Protein AF-A0A924FZM9-F1 (afdb_monomer_lite)

Sequence (103 aa):
MGYAEFELNIPEVIREKLPDYFDGLSADPLLLENVVRIPLGVQGAYMLFYPNDLVCIGKTDAEAGFRSRLTRHFHSITALPNRVIMYRENRDYDQQLEVMRSK

Radius of gyration: 16.0 Å; chains: 1; bounding box: 28×30×45 Å

Secondary structure (DSSP, 8-state):
---------HHHHHHHHSHHHHTT---B---HHHHTTSPTT--EEEEEESSSSEEEEEE--TTTHHHHHHHHHHHH-SS--SEEEEEE----HHHHHHHHHT-

Structure (mmCIF, N/CA/C/O backbone):
data_AF-A0A924FZM9-F1
#
_entry.id   AF-A0A924FZM9-F1
#
loop_
_atom_site.group_PDB
_atom_site.id
_atom_site.type_symbol
_atom_site.label_atom_id
_atom_site.label_alt_id
_atom_site.label_comp_id
_atom_site.label_asym_id
_atom_site.label_entity_id
_atom_site.label_seq_id
_atom_site.pdbx_PDB_ins_code
_atom_site.Cartn_x
_atom_site.Cartn_y
_atom_site.Cartn_z
_atom_site.occupancy
_atom_site.B_iso_or_equiv
_atom_site.auth_seq_id
_atom_site.auth_comp_id
_atom_site.auth_asym_id
_atom_site.auth_atom_id
_atom_site.pdbx_PDB_model_num
ATOM 1 N N . MET A 1 1 ? 11.566 -6.979 34.395 1.00 42.94 1 MET A N 1
ATOM 2 C CA . MET A 1 1 ? 11.546 -6.560 32.978 1.00 42.94 1 MET A CA 1
ATOM 3 C C . MET A 1 1 ? 10.865 -7.661 32.192 1.00 42.94 1 MET A C 1
ATOM 5 O O . MET A 1 1 ? 11.347 -8.782 32.243 1.00 42.94 1 MET A O 1
ATOM 9 N N . GLY A 1 2 ? 9.717 -7.378 31.577 1.00 43.97 2 GLY A N 1
ATOM 10 C CA . GLY A 1 2 ? 8.982 -8.343 30.759 1.00 43.97 2 GLY A CA 1
ATOM 11 C C . GLY A 1 2 ? 9.088 -7.941 29.296 1.00 43.97 2 GLY A C 1
ATOM 12 O O . GLY A 1 2 ? 8.320 -7.104 28.841 1.00 43.97 2 GLY A O 1
ATOM 13 N N . TYR A 1 3 ? 10.071 -8.494 28.599 1.00 56.50 3 TYR A N 1
ATOM 14 C CA . TYR A 1 3 ? 10.150 -8.475 27.144 1.00 56.50 3 TYR A CA 1
ATOM 15 C C . TYR A 1 3 ? 10.110 -9.933 26.696 1.00 56.50 3 TYR A C 1
ATOM 17 O O . TYR A 1 3 ? 10.870 -10.749 27.219 1.00 56.50 3 TYR A O 1
ATOM 25 N N . ALA A 1 4 ? 9.187 -10.261 25.799 1.00 45.41 4 ALA A N 1
ATOM 26 C CA . ALA A 1 4 ? 9.068 -11.577 25.195 1.00 45.41 4 ALA A CA 1
ATOM 27 C C . ALA A 1 4 ? 8.851 -11.382 23.697 1.00 45.41 4 ALA A C 1
ATOM 29 O O . ALA A 1 4 ? 7.980 -10.612 23.291 1.00 45.41 4 ALA A O 1
ATOM 30 N N . GLU A 1 5 ? 9.657 -12.064 22.892 1.00 48.34 5 GLU A N 1
ATOM 31 C CA . GLU A 1 5 ? 9.491 -12.104 21.445 1.00 48.34 5 GLU A CA 1
ATOM 32 C C . GLU A 1 5 ? 8.571 -13.264 21.080 1.00 48.34 5 GLU A C 1
ATOM 34 O O . GLU A 1 5 ? 8.708 -14.377 21.589 1.00 48.34 5 GLU A O 1
ATOM 39 N N . PHE A 1 6 ? 7.611 -12.982 20.206 1.00 59.59 6 PHE A N 1
ATOM 40 C CA . PHE A 1 6 ? 6.739 -13.976 19.606 1.00 59.59 6 PHE A CA 1
ATOM 41 C C . PHE A 1 6 ? 6.802 -13.782 18.093 1.00 59.59 6 PHE A C 1
ATOM 43 O O . PHE A 1 6 ? 6.421 -12.725 17.585 1.00 59.59 6 PHE A O 1
ATOM 50 N N . GLU A 1 7 ? 7.281 -14.791 17.370 1.00 56.50 7 GLU A N 1
ATOM 51 C CA . GLU A 1 7 ? 7.239 -14.796 15.911 1.00 56.50 7 GLU A CA 1
ATOM 52 C C . GLU A 1 7 ? 5.846 -15.222 15.455 1.00 56.50 7 GLU A C 1
ATOM 54 O O . GLU A 1 7 ? 5.499 -16.401 15.415 1.00 56.50 7 GLU A O 1
ATOM 59 N N . LEU A 1 8 ? 5.014 -14.238 15.119 1.00 56.94 8 LEU A N 1
ATOM 60 C CA . LEU A 1 8 ? 3.766 -14.510 14.421 1.00 56.94 8 LEU A CA 1
ATOM 61 C C . LEU A 1 8 ? 4.100 -14.723 12.941 1.00 56.94 8 LEU A C 1
ATOM 63 O O . LEU A 1 8 ? 4.697 -13.847 12.312 1.00 56.94 8 LEU A O 1
ATOM 67 N N . ASN A 1 9 ? 3.701 -15.862 12.369 1.00 67.12 9 ASN A N 1
ATOM 68 C CA . ASN A 1 9 ? 3.804 -16.101 10.928 1.00 67.12 9 ASN A CA 1
ATOM 69 C C . ASN A 1 9 ? 2.748 -15.257 10.201 1.00 67.12 9 ASN A C 1
ATOM 71 O O . ASN A 1 9 ? 1.684 -15.734 9.808 1.00 67.12 9 ASN A O 1
ATOM 75 N N . ILE A 1 10 ? 3.026 -13.957 10.090 1.00 66.62 10 ILE A N 1
ATOM 76 C CA . ILE A 1 10 ? 2.125 -12.965 9.506 1.00 66.62 10 ILE A CA 1
ATOM 77 C C . ILE A 1 10 ? 1.650 -13.411 8.112 1.00 66.62 10 ILE A C 1
ATOM 79 O O . ILE A 1 10 ? 0.443 -13.371 7.897 1.00 66.62 10 ILE A O 1
ATOM 83 N N . PRO A 1 11 ? 2.510 -13.883 7.181 1.00 59.84 11 PRO A N 1
ATOM 84 C CA . PRO A 1 11 ? 2.057 -14.355 5.871 1.00 59.84 11 PRO A CA 1
ATOM 85 C C . PRO A 1 11 ? 1.007 -15.469 5.931 1.00 59.84 11 PRO A C 1
ATOM 87 O O . PRO A 1 11 ? 0.060 -15.442 5.151 1.00 59.84 11 PRO A O 1
ATOM 90 N N . GLU A 1 12 ? 1.163 -16.434 6.838 1.00 64.12 12 GLU A N 1
ATOM 91 C CA . GLU A 1 12 ? 0.230 -17.552 7.013 1.00 64.12 12 GLU A CA 1
ATOM 92 C C . GLU A 1 12 ? -1.101 -17.081 7.601 1.00 64.12 12 GLU A C 1
ATOM 94 O O . GLU A 1 12 ? -2.147 -17.317 7.006 1.00 64.12 12 GLU A O 1
ATOM 99 N N . VAL A 1 13 ? -1.061 -16.296 8.682 1.00 67.25 13 VAL A N 1
ATOM 100 C CA . VAL A 1 13 ? -2.265 -15.728 9.314 1.00 67.25 13 VAL A CA 1
ATOM 101 C C . VAL A 1 13 ? -3.041 -14.846 8.334 1.00 67.25 13 VAL A C 1
ATOM 103 O O . VAL A 1 13 ? -4.268 -14.893 8.280 1.00 67.25 13 VAL A O 1
ATOM 106 N N . ILE A 1 14 ? -2.329 -14.055 7.532 1.00 65.00 14 ILE A N 1
ATOM 107 C CA . ILE A 1 14 ? -2.902 -13.221 6.473 1.00 65.00 14 ILE A CA 1
ATOM 108 C C . ILE A 1 14 ? -3.514 -14.100 5.376 1.00 65.00 14 ILE A C 1
ATOM 110 O O . ILE A 1 14 ? -4.648 -13.857 4.971 1.00 65.00 14 ILE A O 1
ATOM 114 N N . ARG A 1 15 ? -2.817 -15.148 4.925 1.00 61.16 15 ARG A N 1
ATOM 115 C CA . ARG A 1 15 ? -3.309 -16.064 3.884 1.00 61.16 15 ARG A CA 1
ATOM 116 C C . ARG A 1 15 ? -4.515 -16.889 4.329 1.00 61.16 15 ARG A C 1
ATOM 118 O O . ARG A 1 15 ? -5.339 -17.204 3.488 1.00 61.16 15 ARG A O 1
ATOM 125 N N . GLU A 1 16 ? -4.636 -17.236 5.605 1.00 66.06 16 GLU A N 1
ATOM 126 C CA . GLU A 1 16 ? -5.787 -17.990 6.115 1.00 66.06 16 GLU A CA 1
ATOM 127 C C . GLU A 1 16 ? -7.000 -17.100 6.400 1.00 66.06 16 GLU A C 1
ATOM 129 O O . GLU A 1 16 ? -8.134 -17.500 6.158 1.00 66.06 16 GLU A O 1
ATOM 134 N N . LYS A 1 17 ? -6.781 -15.894 6.939 1.00 64.25 17 LYS A N 1
ATOM 135 C CA . LYS A 1 17 ? -7.868 -15.015 7.408 1.00 64.25 17 LYS A CA 1
ATOM 136 C C . LYS A 1 17 ? -8.416 -14.081 6.344 1.00 64.25 17 LYS A C 1
ATOM 138 O O . LYS A 1 17 ? -9.511 -13.555 6.519 1.00 64.25 17 LYS A O 1
ATOM 143 N N . LEU A 1 18 ? -7.631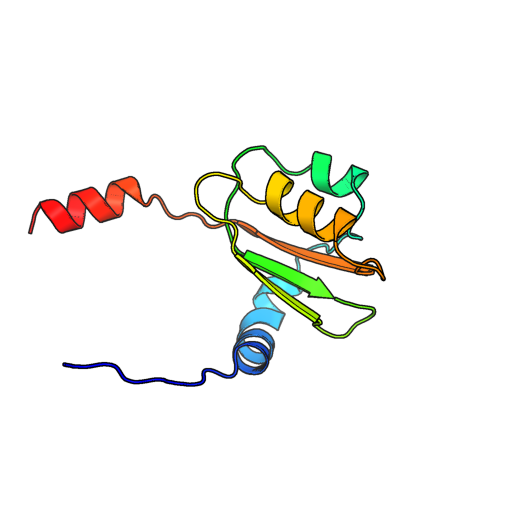 -13.791 5.315 1.00 61.78 18 LEU A N 1
ATOM 144 C CA . LEU A 1 18 ? -7.950 -12.731 4.376 1.00 61.78 18 LEU A CA 1
ATOM 145 C C . LEU A 1 18 ? -8.447 -13.128 2.975 1.00 61.78 18 LEU A C 1
ATOM 147 O O . LEU A 1 18 ? -8.889 -12.198 2.304 1.00 61.78 18 LEU A O 1
ATOM 151 N N . PRO A 1 19 ? -8.453 -14.395 2.504 1.00 59.22 19 PRO A N 1
ATOM 152 C CA . PRO A 1 19 ? -9.040 -14.739 1.205 1.00 59.22 19 PRO A CA 1
ATOM 153 C C . PRO A 1 19 ? -10.478 -14.229 1.087 1.00 59.22 19 PRO A C 1
ATOM 155 O O . PRO A 1 19 ? -10.764 -13.424 0.211 1.00 59.22 19 PRO A O 1
ATOM 158 N N . ASP A 1 20 ? -11.328 -14.519 2.074 1.00 59.72 20 ASP A N 1
ATOM 159 C CA . ASP A 1 20 ? -12.731 -14.085 2.062 1.00 59.72 20 ASP A CA 1
ATOM 160 C C . ASP A 1 20 ? -12.895 -12.553 2.105 1.00 59.72 20 ASP A C 1
ATOM 162 O O . ASP A 1 20 ? -13.870 -12.004 1.596 1.00 59.72 20 ASP A O 1
ATOM 166 N N . TYR A 1 21 ? -11.944 -11.841 2.720 1.00 60.53 21 TYR A N 1
ATOM 167 C CA . TYR A 1 21 ? -11.987 -10.382 2.849 1.00 60.53 21 TYR A CA 1
ATOM 168 C C . TYR A 1 21 ? -11.402 -9.659 1.624 1.00 60.53 21 TYR A C 1
ATOM 170 O O . TYR A 1 21 ? -11.825 -8.549 1.295 1.00 60.53 21 TYR A O 1
ATOM 178 N N . PHE A 1 22 ? -10.430 -10.271 0.942 1.00 61.91 22 PHE A N 1
ATOM 179 C CA . PHE A 1 22 ? -9.755 -9.702 -0.226 1.00 61.91 22 PHE A CA 1
ATOM 180 C C . PHE A 1 22 ? -10.284 -10.204 -1.565 1.00 61.91 22 PHE A C 1
ATOM 182 O O . PHE A 1 22 ? -10.011 -9.546 -2.565 1.00 61.91 22 PHE A O 1
ATOM 189 N N . ASP A 1 23 ? -11.066 -11.284 -1.607 1.00 60.00 23 ASP A N 1
ATOM 190 C CA . ASP A 1 23 ? -11.622 -11.845 -2.849 1.00 60.00 23 ASP A CA 1
ATOM 191 C C . ASP A 1 23 ? -12.514 -10.852 -3.622 1.00 60.00 23 ASP A C 1
ATOM 193 O O . ASP A 1 23 ? -12.741 -11.018 -4.819 1.00 60.00 23 ASP A O 1
ATOM 197 N N . GLY A 1 24 ? -12.971 -9.771 -2.977 1.00 59.72 24 GLY A N 1
ATOM 198 C CA . GLY A 1 24 ? -13.699 -8.669 -3.618 1.00 59.72 24 GLY A CA 1
ATOM 199 C C . GLY A 1 24 ? -12.891 -7.388 -3.858 1.00 59.72 24 GLY A C 1
ATOM 200 O O . GLY A 1 24 ? -13.429 -6.435 -4.426 1.00 59.72 24 GLY A O 1
ATOM 201 N N . LEU A 1 25 ? -11.633 -7.310 -3.411 1.00 66.62 25 LEU A N 1
ATOM 202 C CA . LEU A 1 25 ? -10.832 -6.093 -3.527 1.00 66.62 25 LEU A CA 1
ATOM 203 C C . LEU A 1 25 ? -10.060 -6.084 -4.848 1.00 66.62 25 LEU A C 1
ATOM 205 O O . LEU A 1 25 ? -9.138 -6.869 -5.063 1.00 66.62 25 LEU A O 1
ATOM 209 N N . SER A 1 26 ? -10.434 -5.148 -5.728 1.00 67.44 26 SER A N 1
ATOM 210 C CA . SER A 1 26 ? -9.664 -4.866 -6.939 1.00 67.44 26 SER A CA 1
ATOM 211 C C . SER A 1 26 ? -8.263 -4.432 -6.541 1.00 67.44 26 SER A C 1
ATOM 213 O O . SER A 1 26 ? -8.080 -3.557 -5.692 1.00 67.44 26 SER A O 1
ATOM 215 N N . ALA A 1 27 ? -7.280 -5.069 -7.152 1.00 76.94 27 ALA A N 1
ATOM 216 C CA . ALA A 1 27 ? -5.891 -4.865 -6.833 1.00 76.94 27 ALA A CA 1
ATOM 217 C C . ALA A 1 27 ? -5.195 -4.284 -8.060 1.00 76.94 27 ALA A C 1
ATOM 219 O O . ALA A 1 27 ? -5.232 -4.878 -9.136 1.00 76.94 27 ALA A O 1
ATOM 220 N N . ASP A 1 28 ? -4.570 -3.126 -7.883 1.00 85.19 28 ASP A N 1
ATOM 221 C CA . ASP A 1 28 ? -4.009 -2.351 -8.984 1.00 85.19 28 ASP A CA 1
ATOM 222 C C . ASP A 1 28 ? -2.478 -2.440 -9.001 1.00 85.19 28 ASP A C 1
ATOM 224 O O . ASP A 1 28 ? -1.853 -2.619 -7.948 1.00 85.19 28 ASP A O 1
ATOM 228 N N . PRO A 1 29 ? -1.837 -2.277 -10.169 1.00 88.00 29 PRO A N 1
ATOM 229 C CA . PRO A 1 29 ? -0.390 -2.130 -10.252 1.00 88.00 29 PRO A CA 1
ATOM 230 C C . PRO A 1 29 ? 0.123 -0.970 -9.394 1.00 88.00 29 PRO A C 1
ATOM 232 O O . PRO A 1 29 ? -0.524 0.083 -9.315 1.00 88.00 29 PRO A O 1
ATOM 235 N N . LEU A 1 30 ? 1.315 -1.127 -8.798 1.00 89.50 30 LEU A N 1
ATOM 236 C CA . LEU A 1 30 ? 1.981 -0.032 -8.087 1.00 89.50 30 LEU A CA 1
ATOM 237 C C . LEU A 1 30 ? 2.537 0.975 -9.103 1.00 89.50 30 LEU A C 1
ATOM 239 O O . LEU A 1 30 ? 3.724 0.979 -9.415 1.00 89.50 30 LEU A O 1
ATOM 243 N N . LEU A 1 31 ? 1.664 1.833 -9.622 1.00 90.19 31 LEU A N 1
ATOM 244 C CA . LEU A 1 31 ? 2.001 2.940 -10.510 1.00 90.19 31 LEU A CA 1
ATOM 245 C C . LEU A 1 31 ? 1.642 4.260 -9.835 1.00 90.19 31 LEU A C 1
ATOM 247 O O . LEU A 1 31 ? 0.629 4.352 -9.138 1.00 90.19 31 LEU A O 1
ATOM 251 N N . LEU A 1 32 ? 2.435 5.308 -10.075 1.00 90.06 32 LEU A N 1
ATOM 252 C CA . LEU A 1 32 ? 2.167 6.628 -9.493 1.00 90.06 32 LEU A CA 1
ATOM 253 C C . LEU A 1 32 ? 0.770 7.150 -9.855 1.00 90.06 32 LEU A C 1
ATOM 255 O O . LEU A 1 32 ? 0.108 7.732 -9.002 1.00 90.06 32 LEU A O 1
ATOM 259 N N . GLU A 1 33 ? 0.284 6.885 -11.070 1.00 92.25 33 GLU A N 1
ATOM 260 C CA . GLU A 1 33 ? -1.065 7.273 -11.513 1.00 92.25 33 GLU A CA 1
ATOM 261 C C . GLU A 1 33 ? -2.201 6.620 -10.706 1.00 92.25 33 GLU A C 1
ATOM 263 O O . GLU A 1 33 ? -3.256 7.230 -10.525 1.00 92.25 33 GLU A O 1
ATOM 268 N N . ASN A 1 34 ? -1.977 5.418 -10.169 1.00 90.81 34 ASN A N 1
ATOM 269 C CA . ASN A 1 34 ? -2.920 4.741 -9.280 1.00 90.81 34 ASN A CA 1
ATOM 270 C C . ASN A 1 34 ? -2.783 5.291 -7.858 1.00 90.81 34 ASN A C 1
ATOM 272 O O . ASN A 1 34 ? -3.776 5.591 -7.195 1.00 90.81 34 ASN A O 1
ATOM 276 N N . VAL A 1 35 ? -1.545 5.523 -7.411 1.00 90.69 35 VAL A N 1
ATOM 277 C CA . VAL A 1 35 ? -1.245 6.067 -6.079 1.00 90.69 35 VAL A CA 1
ATOM 278 C C . VAL A 1 35 ? -1.835 7.472 -5.890 1.00 90.69 35 VAL A C 1
ATOM 280 O O . VAL A 1 35 ? -2.356 7.789 -4.818 1.00 90.69 35 VAL A O 1
ATOM 283 N N . VAL A 1 36 ? -1.842 8.318 -6.927 1.00 90.88 36 VAL A N 1
ATOM 284 C CA . VAL A 1 36 ? -2.473 9.649 -6.854 1.00 90.88 36 VAL A CA 1
ATOM 285 C C . VAL A 1 36 ? -4.002 9.601 -6.814 1.00 90.88 36 VAL A C 1
ATOM 287 O O . VAL A 1 36 ? -4.623 10.607 -6.495 1.00 90.88 36 VAL A O 1
ATOM 290 N N . ARG A 1 37 ? -4.656 8.469 -7.072 1.00 90.25 37 ARG A N 1
ATOM 291 C CA . ARG A 1 37 ? -6.119 8.367 -6.908 1.00 90.25 37 ARG A CA 1
ATOM 292 C C . ARG A 1 37 ? -6.526 8.115 -5.459 1.00 90.25 37 ARG A C 1
ATOM 294 O O . ARG A 1 37 ? -7.675 8.347 -5.095 1.00 90.25 37 ARG A O 1
ATOM 301 N N . ILE A 1 38 ? -5.582 7.691 -4.620 1.00 88.25 38 ILE A N 1
ATOM 302 C CA . ILE A 1 38 ? -5.823 7.442 -3.201 1.00 88.25 38 ILE A CA 1
ATOM 303 C C . ILE A 1 38 ? -6.040 8.784 -2.483 1.00 88.25 38 ILE A C 1
ATOM 305 O O . ILE A 1 38 ? -5.223 9.701 -2.668 1.00 88.25 38 ILE A O 1
ATOM 309 N N . PRO A 1 39 ? -7.095 8.922 -1.653 1.00 87.94 39 PRO A N 1
ATOM 310 C CA . PRO A 1 39 ? -7.322 10.148 -0.901 1.00 87.94 39 PRO A CA 1
ATOM 311 C C . PRO A 1 39 ? -6.164 10.450 0.064 1.00 87.94 39 PRO A C 1
ATOM 313 O O . PRO A 1 39 ? -5.503 9.550 0.589 1.00 87.94 39 PRO A O 1
ATOM 316 N N . LEU A 1 40 ? -5.909 11.740 0.293 1.00 85.38 40 LEU A N 1
ATOM 317 C CA . LEU A 1 40 ? -4.840 12.199 1.181 1.00 85.38 40 LEU A CA 1
ATOM 318 C C . LEU A 1 40 ? -5.110 11.802 2.636 1.00 85.38 40 LEU A C 1
ATOM 320 O O . LEU A 1 40 ? -6.254 11.789 3.079 1.00 85.38 40 LEU A O 1
ATOM 324 N N . GLY A 1 41 ? -4.041 11.484 3.370 1.00 82.56 41 GLY A N 1
ATOM 325 C CA . GLY A 1 41 ? -4.105 11.175 4.802 1.00 82.56 41 GLY A CA 1
ATOM 326 C C . GLY A 1 41 ? -4.803 9.859 5.154 1.00 82.56 41 GLY A C 1
ATOM 327 O O . GLY A 1 41 ? -4.919 9.539 6.331 1.00 82.56 41 GLY A O 1
ATOM 328 N N . VAL A 1 42 ? -5.260 9.071 4.172 1.00 86.12 42 VAL A N 1
ATOM 329 C CA . VAL 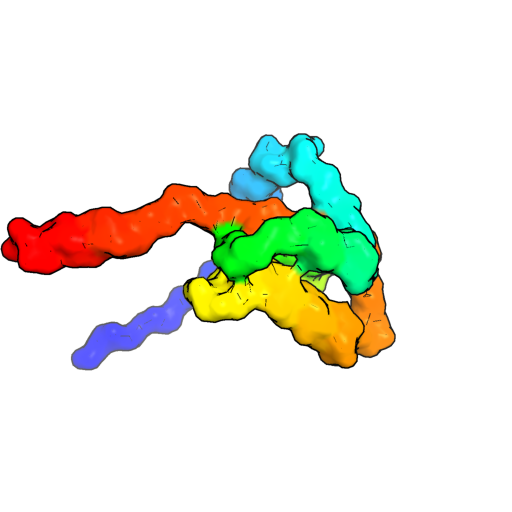A 1 42 ? -5.891 7.776 4.450 1.00 86.12 42 VAL A CA 1
ATOM 330 C C . VAL A 1 42 ? -4.849 6.803 4.976 1.00 86.12 42 VAL A C 1
ATOM 332 O O . VAL A 1 42 ? -3.794 6.622 4.364 1.00 86.12 42 VAL A O 1
ATOM 335 N N . GLN A 1 43 ? -5.181 6.160 6.090 1.00 84.50 43 GLN A N 1
ATOM 336 C CA . GLN A 1 43 ? -4.315 5.221 6.782 1.00 84.50 43 GLN A CA 1
ATOM 337 C C . GLN A 1 43 ? -4.821 3.785 6.665 1.00 84.50 43 GLN A C 1
ATOM 339 O O . GLN A 1 43 ? -6.011 3.543 6.452 1.00 84.50 43 GLN A O 1
ATOM 344 N N . GLY A 1 44 ? -3.915 2.835 6.865 1.00 83.56 44 GLY A N 1
ATOM 345 C CA . GLY A 1 44 ? -4.216 1.440 7.121 1.00 83.56 44 GLY A CA 1
ATOM 346 C C . GLY A 1 44 ? -3.076 0.510 6.724 1.00 83.56 44 GLY A C 1
ATOM 347 O O . GLY A 1 44 ? -1.903 0.840 6.900 1.00 83.56 44 GLY A O 1
ATOM 348 N N . ALA A 1 45 ? -3.411 -0.680 6.238 1.00 84.62 45 ALA A N 1
ATOM 349 C CA . ALA A 1 45 ? -2.445 -1.704 5.848 1.00 84.62 45 ALA A CA 1
ATOM 350 C C . ALA A 1 45 ? -2.432 -1.906 4.329 1.00 84.62 45 ALA A C 1
ATOM 352 O O . ALA A 1 45 ? -3.442 -1.694 3.664 1.00 84.62 45 ALA A O 1
ATOM 353 N N . TYR A 1 46 ? -1.300 -2.321 3.772 1.00 85.75 46 TYR A N 1
ATOM 354 C CA . TYR A 1 46 ? -1.181 -2.698 2.367 1.00 85.75 46 TYR A CA 1
ATOM 355 C C . TYR A 1 46 ? -0.328 -3.949 2.197 1.00 85.75 46 TYR A C 1
ATOM 357 O O . TYR A 1 46 ? 0.533 -4.262 3.022 1.00 85.75 46 TYR A O 1
ATOM 365 N N . MET A 1 47 ? -0.559 -4.630 1.082 1.00 85.94 47 MET A N 1
ATOM 366 C CA . MET A 1 47 ? 0.229 -5.763 0.618 1.00 85.94 47 MET A CA 1
ATOM 367 C C . MET A 1 47 ? 0.720 -5.501 -0.798 1.00 85.94 47 MET A C 1
ATOM 369 O O . MET A 1 47 ? -0.040 -5.013 -1.637 1.00 85.94 47 MET A O 1
ATOM 373 N N . LEU A 1 48 ? 1.978 -5.843 -1.059 1.00 86.44 48 LEU A N 1
ATOM 374 C CA . LEU A 1 48 ? 2.595 -5.785 -2.380 1.00 86.44 48 LEU A CA 1
ATOM 375 C C . LEU A 1 48 ? 2.873 -7.203 -2.860 1.00 86.44 48 LEU A C 1
ATOM 377 O O . LEU A 1 48 ? 3.446 -8.009 -2.122 1.00 86.44 48 LEU A O 1
ATOM 381 N N . PHE A 1 49 ? 2.507 -7.475 -4.108 1.00 83.94 49 PHE A N 1
ATOM 382 C CA . PHE A 1 49 ? 2.757 -8.754 -4.754 1.00 83.94 49 PHE A CA 1
ATOM 383 C C . PHE A 1 49 ? 3.665 -8.593 -5.966 1.00 83.94 49 PHE A C 1
ATOM 385 O O . PHE A 1 49 ? 3.550 -7.628 -6.730 1.00 83.94 49 PHE A O 1
ATOM 392 N N . TYR A 1 50 ? 4.545 -9.570 -6.154 1.00 81.94 50 TYR A N 1
ATOM 393 C CA . TYR A 1 50 ? 5.410 -9.649 -7.317 1.00 81.94 50 TYR A CA 1
ATOM 394 C C . TYR A 1 50 ? 5.744 -11.107 -7.654 1.00 81.94 50 TYR A C 1
ATOM 396 O O . TYR A 1 50 ? 6.414 -11.763 -6.865 1.00 81.94 50 TYR A O 1
ATOM 404 N N . PRO A 1 51 ? 5.340 -11.622 -8.827 1.00 77.00 51 PRO A N 1
ATOM 405 C CA . PRO A 1 51 ? 4.142 -11.261 -9.585 1.00 77.00 51 PRO A CA 1
ATOM 406 C C . PRO A 1 51 ? 2.860 -11.674 -8.844 1.00 77.00 51 PRO A C 1
ATOM 408 O O . PRO A 1 51 ? 1.956 -10.856 -8.700 1.00 77.00 51 PRO A O 1
ATOM 411 N N . ASN A 1 52 ? 2.828 -12.897 -8.309 1.00 78.19 52 ASN A N 1
ATOM 412 C CA . ASN A 1 52 ? 1.725 -13.437 -7.506 1.00 78.19 52 ASN A CA 1
ATOM 413 C C . ASN A 1 52 ? 2.140 -13.746 -6.062 1.00 78.19 52 ASN A C 1
ATOM 415 O O . ASN A 1 52 ? 1.281 -14.045 -5.233 1.00 78.19 52 ASN A O 1
ATOM 419 N N . ASP A 1 53 ? 3.431 -13.630 -5.753 1.00 81.25 53 ASP A N 1
ATOM 420 C CA . ASP A 1 53 ? 3.953 -13.870 -4.417 1.00 81.25 53 ASP A CA 1
ATOM 421 C C . ASP A 1 53 ? 3.853 -12.608 -3.570 1.00 81.25 53 ASP A C 1
ATOM 423 O O . ASP A 1 53 ? 4.124 -11.501 -4.036 1.00 81.25 53 ASP A O 1
ATOM 427 N N . LEU A 1 54 ? 3.452 -12.777 -2.311 1.00 79.81 54 LEU A N 1
ATOM 428 C CA . LEU A 1 54 ? 3.430 -11.701 -1.331 1.00 79.81 54 LEU A CA 1
ATOM 429 C C . LEU A 1 54 ? 4.869 -11.343 -0.953 1.00 79.81 54 LEU A C 1
ATOM 431 O O . LEU A 1 54 ? 5.545 -12.126 -0.290 1.00 79.81 54 LEU A O 1
ATOM 435 N N . VAL A 1 55 ? 5.323 -10.156 -1.353 1.00 84.75 55 VAL A N 1
ATOM 436 C CA . VAL A 1 55 ? 6.706 -9.705 -1.114 1.00 84.75 55 VAL A CA 1
ATOM 437 C C . VAL A 1 55 ? 6.813 -8.678 0.004 1.00 84.75 55 VAL A C 1
ATOM 439 O O . VAL A 1 55 ? 7.882 -8.499 0.582 1.00 84.75 55 VAL A O 1
ATOM 442 N N . CYS A 1 56 ? 5.723 -7.978 0.319 1.00 83.56 56 CYS A N 1
ATOM 443 C CA . CYS A 1 56 ? 5.726 -6.981 1.378 1.00 83.56 56 CYS A CA 1
ATOM 444 C C . CYS A 1 56 ? 4.339 -6.828 1.993 1.00 83.56 56 CYS A C 1
ATOM 446 O O . CYS A 1 56 ? 3.336 -6.769 1.282 1.00 83.56 56 CYS A O 1
ATOM 448 N N . ILE A 1 57 ? 4.312 -6.695 3.315 1.00 83.88 57 ILE A N 1
ATOM 449 C CA . ILE A 1 57 ? 3.164 -6.220 4.079 1.00 83.88 57 ILE A CA 1
ATOM 450 C C . ILE A 1 57 ? 3.637 -4.984 4.828 1.00 83.88 57 ILE A C 1
ATOM 452 O O . ILE A 1 57 ? 4.681 -5.007 5.482 1.00 83.88 57 ILE A O 1
ATOM 456 N N . GLY A 1 58 ? 2.872 -3.906 4.746 1.00 83.12 58 GLY A N 1
ATOM 457 C CA . GLY A 1 58 ? 3.187 -2.683 5.459 1.00 83.12 58 GLY A CA 1
ATOM 458 C C . GLY A 1 58 ? 1.951 -2.033 6.043 1.00 83.12 58 GLY A C 1
ATOM 459 O O . GLY A 1 58 ? 0.824 -2.274 5.616 1.00 83.12 58 GLY A O 1
ATOM 460 N N . LYS A 1 59 ? 2.176 -1.169 7.028 1.00 84.25 59 LYS A N 1
ATOM 461 C CA . LYS A 1 59 ? 1.175 -0.227 7.521 1.00 84.25 59 LYS A CA 1
ATOM 462 C C . LYS A 1 59 ? 1.615 1.191 7.198 1.00 84.25 59 LYS A C 1
ATOM 464 O O . LYS A 1 59 ? 2.806 1.464 7.030 1.00 84.25 59 LYS A O 1
ATOM 469 N N . THR A 1 60 ? 0.651 2.084 7.079 1.00 84.56 60 THR A N 1
ATOM 470 C CA . THR A 1 60 ? 0.904 3.521 7.045 1.00 84.56 60 THR A CA 1
ATOM 471 C C . THR A 1 60 ? 0.978 4.038 8.475 1.00 84.56 60 THR A C 1
ATOM 473 O O . THR A 1 60 ? 0.215 3.590 9.331 1.00 84.56 60 THR A O 1
ATOM 476 N N . ASP A 1 61 ? 1.870 4.986 8.726 1.00 73.94 61 ASP A N 1
ATOM 477 C CA . ASP A 1 61 ? 1.855 5.770 9.958 1.00 73.94 61 ASP A CA 1
ATOM 478 C C . ASP A 1 61 ? 0.743 6.832 9.921 1.00 73.94 61 ASP A C 1
ATOM 480 O O . ASP A 1 61 ? 0.115 7.069 8.880 1.00 73.94 61 ASP A O 1
ATOM 484 N N . ALA A 1 62 ? 0.482 7.436 11.083 1.00 62.34 62 ALA A N 1
ATOM 485 C CA . ALA A 1 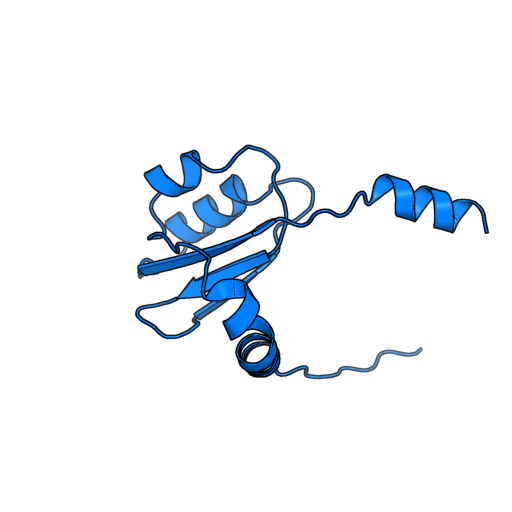62 ? -0.618 8.374 11.252 1.00 62.34 62 ALA A CA 1
ATOM 486 C C . ALA A 1 62 ? -0.432 9.687 10.461 1.00 62.34 62 ALA A C 1
ATOM 488 O O . ALA A 1 62 ? -1.398 10.387 10.162 1.00 62.34 62 ALA A O 1
ATOM 489 N N . GLU A 1 63 ? 0.805 10.017 10.097 1.00 65.00 63 GLU A N 1
ATOM 490 C CA . GLU A 1 63 ? 1.154 11.319 9.532 1.00 65.00 63 GLU A CA 1
ATOM 491 C C . GLU A 1 63 ? 1.173 11.312 7.998 1.00 65.00 63 GLU A C 1
ATOM 493 O O . GLU A 1 63 ? 0.758 12.285 7.369 1.00 65.00 63 GLU A O 1
ATOM 498 N N . ALA A 1 64 ? 1.634 10.226 7.368 1.00 75.69 64 ALA A N 1
ATOM 499 C CA . ALA A 1 64 ? 1.938 10.226 5.938 1.00 75.69 64 ALA A CA 1
ATOM 500 C C . ALA A 1 64 ? 0.880 9.515 5.070 1.00 75.69 64 ALA A C 1
ATOM 502 O O . ALA A 1 64 ? 0.721 9.860 3.891 1.00 75.69 64 ALA A O 1
ATOM 503 N N . GLY A 1 65 ? 0.156 8.535 5.625 1.00 87.38 65 GLY A N 1
ATOM 504 C CA . GLY A 1 65 ? -0.890 7.777 4.927 1.00 87.38 65 GLY A CA 1
ATOM 505 C C . GLY A 1 65 ? -0.407 6.960 3.714 1.00 87.38 65 GLY A C 1
ATOM 506 O O . GLY A 1 65 ? 0.791 6.820 3.441 1.00 87.38 65 GLY A O 1
ATOM 507 N N . PHE A 1 66 ? -1.355 6.396 2.961 1.00 89.44 66 PHE A N 1
ATOM 508 C CA . PHE A 1 66 ? -1.075 5.488 1.842 1.00 89.44 66 PHE A CA 1
ATOM 509 C C . PHE A 1 66 ? -0.281 6.140 0.723 1.00 89.44 66 PHE A C 1
ATOM 511 O O . PHE A 1 66 ? 0.713 5.570 0.277 1.00 89.44 66 PHE A O 1
ATOM 518 N N . ARG A 1 67 ? -0.696 7.333 0.276 1.00 90.69 67 ARG A N 1
ATOM 519 C CA . ARG A 1 67 ? -0.083 7.993 -0.882 1.00 90.69 67 ARG A CA 1
ATOM 520 C C . ARG A 1 67 ? 1.419 8.183 -0.667 1.00 90.69 67 ARG A C 1
ATOM 522 O O . ARG A 1 67 ? 2.214 7.748 -1.489 1.00 90.69 67 ARG A O 1
ATOM 529 N N . SER A 1 68 ? 1.817 8.749 0.470 1.00 89.56 68 SER A N 1
ATOM 530 C CA . SER A 1 68 ? 3.231 8.988 0.782 1.00 89.56 68 SER A CA 1
ATOM 531 C C . SER A 1 68 ? 4.027 7.687 0.882 1.00 89.56 68 SER A C 1
ATOM 533 O O . SER A 1 68 ? 5.148 7.595 0.376 1.00 89.56 68 SER A O 1
ATOM 535 N N . ARG A 1 69 ? 3.450 6.659 1.518 1.00 89.69 69 ARG A N 1
ATOM 536 C CA . ARG A 1 69 ? 4.129 5.377 1.725 1.00 89.69 69 ARG A CA 1
ATOM 537 C C . ARG A 1 69 ? 4.318 4.605 0.420 1.00 89.69 69 ARG A C 1
ATOM 539 O O . ARG A 1 69 ? 5.411 4.102 0.168 1.00 89.69 69 ARG A O 1
ATOM 546 N N . LEU A 1 70 ? 3.284 4.541 -0.413 1.00 90.94 70 LEU A N 1
ATOM 547 C CA . LEU A 1 70 ? 3.322 3.837 -1.693 1.00 90.94 70 LEU A CA 1
ATOM 548 C C . LEU A 1 70 ? 4.176 4.574 -2.728 1.00 90.94 70 LEU A C 1
ATOM 550 O O . LEU A 1 70 ? 4.908 3.918 -3.462 1.00 90.94 70 LEU A O 1
ATOM 554 N N . THR A 1 71 ? 4.194 5.912 -2.724 1.00 91.19 71 THR A N 1
ATOM 555 C CA . THR A 1 71 ? 5.150 6.694 -3.528 1.00 91.19 71 THR A CA 1
ATOM 556 C C . THR A 1 71 ? 6.594 6.369 -3.146 1.00 91.19 71 THR A C 1
ATOM 558 O O . THR A 1 71 ? 7.433 6.163 -4.018 1.00 91.19 71 THR A O 1
ATOM 561 N N . ARG A 1 72 ? 6.903 6.252 -1.846 1.00 89.31 72 ARG A N 1
ATOM 562 C CA . ARG A 1 72 ? 8.248 5.858 -1.397 1.00 89.31 72 ARG A CA 1
ATOM 563 C C . ARG A 1 72 ? 8.626 4.467 -1.901 1.00 89.31 72 ARG A C 1
ATOM 565 O O . ARG A 1 72 ? 9.734 4.300 -2.397 1.00 89.31 72 ARG A O 1
ATOM 572 N N . HIS A 1 73 ? 7.705 3.506 -1.819 1.00 88.94 73 HIS A N 1
ATOM 573 C CA . HIS A 1 73 ? 7.916 2.166 -2.366 1.00 88.94 73 HIS A CA 1
ATOM 574 C C . HIS A 1 73 ? 8.133 2.188 -3.882 1.00 88.94 73 HIS A C 1
ATOM 576 O O . HIS A 1 73 ? 9.085 1.582 -4.357 1.00 88.94 73 HIS A O 1
ATOM 582 N N . PHE A 1 74 ? 7.323 2.937 -4.633 1.00 89.00 74 PHE A N 1
ATOM 583 C CA . PHE A 1 74 ? 7.506 3.089 -6.077 1.00 89.00 74 PHE A CA 1
ATOM 584 C C . PHE A 1 74 ? 8.928 3.548 -6.438 1.00 89.00 74 PHE A C 1
ATOM 586 O O . PHE A 1 74 ? 9.522 3.029 -7.376 1.00 89.00 74 PHE A O 1
ATOM 593 N N . HIS A 1 75 ? 9.498 4.480 -5.668 1.00 88.38 75 HIS A N 1
ATOM 594 C CA . HIS A 1 75 ? 10.855 4.978 -5.904 1.00 88.38 75 HIS A CA 1
ATOM 595 C C . HIS A 1 75 ? 11.970 4.076 -5.360 1.00 88.38 75 HIS A C 1
ATOM 597 O O . HIS A 1 75 ? 13.089 4.145 -5.861 1.00 88.38 75 HIS A O 1
ATOM 603 N N . SER A 1 76 ? 11.711 3.271 -4.325 1.00 84.00 76 SER A N 1
ATOM 604 C CA . SER A 1 76 ? 12.752 2.474 -3.665 1.00 84.00 76 SER A CA 1
ATOM 605 C C . SER A 1 76 ? 12.924 1.071 -4.240 1.00 84.00 76 SER A C 1
ATOM 607 O O . SER A 1 76 ? 13.951 0.445 -3.994 1.00 84.00 76 SER A O 1
ATOM 609 N N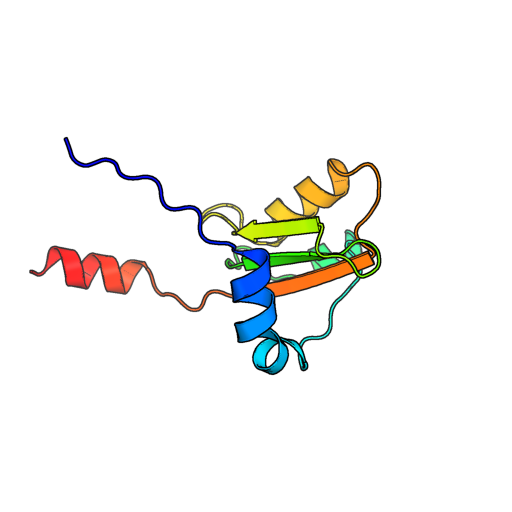 . ILE A 1 77 ? 11.911 0.528 -4.919 1.00 80.50 77 ILE A N 1
ATOM 610 C CA . ILE A 1 77 ? 11.938 -0.865 -5.373 1.00 80.50 77 ILE A CA 1
ATOM 611 C C . ILE A 1 77 ? 12.523 -0.933 -6.790 1.00 80.50 77 ILE A C 1
ATOM 613 O O . ILE A 1 77 ? 12.101 -0.215 -7.689 1.00 80.50 77 ILE A O 1
ATOM 617 N N . THR A 1 78 ? 13.490 -1.826 -6.996 1.00 68.31 78 THR A N 1
ATOM 618 C CA . THR A 1 78 ? 14.150 -2.051 -8.294 1.00 68.31 78 THR A CA 1
ATOM 619 C C . THR A 1 78 ? 13.301 -2.867 -9.277 1.00 68.31 78 THR A C 1
ATOM 621 O O . THR A 1 78 ? 13.548 -2.825 -10.479 1.00 68.31 78 THR A O 1
ATOM 624 N N . ALA A 1 79 ? 12.285 -3.579 -8.778 1.00 67.94 79 ALA A N 1
ATOM 625 C CA . ALA A 1 79 ? 11.268 -4.292 -9.547 1.00 67.94 79 ALA A CA 1
ATOM 626 C C . ALA A 1 79 ? 9.865 -3.900 -9.057 1.00 67.94 79 ALA A C 1
ATOM 628 O O . ALA A 1 79 ? 9.528 -4.101 -7.892 1.00 67.94 79 ALA A O 1
ATOM 629 N N . LEU A 1 80 ? 9.040 -3.323 -9.931 1.00 66.25 80 LEU A N 1
ATOM 630 C CA . LEU A 1 80 ? 7.726 -2.813 -9.538 1.00 66.25 80 LEU A CA 1
ATOM 631 C C . LEU A 1 80 ? 6.772 -3.960 -9.166 1.00 66.25 80 LEU A C 1
ATOM 633 O O . LEU A 1 80 ? 6.585 -4.869 -9.974 1.00 66.25 80 LEU A O 1
ATOM 637 N N . PRO A 1 81 ? 6.125 -3.913 -7.987 1.00 74.81 81 PRO A N 1
ATOM 638 C CA . PRO A 1 81 ? 5.027 -4.809 -7.660 1.00 74.81 81 PRO A CA 1
ATOM 639 C C . PRO A 1 81 ? 3.920 -4.728 -8.712 1.00 74.81 81 PRO A C 1
ATOM 641 O O . PRO A 1 81 ? 3.433 -3.643 -9.039 1.00 74.81 81 PRO A O 1
ATOM 644 N N . ASN A 1 82 ? 3.483 -5.888 -9.196 1.00 77.44 82 ASN A N 1
ATOM 645 C CA . ASN A 1 82 ? 2.419 -5.977 -10.196 1.00 77.44 82 ASN A CA 1
ATOM 646 C C . ASN A 1 82 ? 1.042 -5.709 -9.597 1.00 77.44 82 ASN A C 1
ATOM 6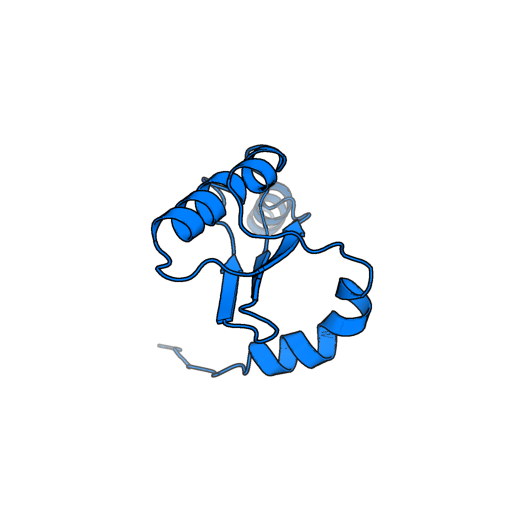48 O O . ASN A 1 82 ? 0.102 -5.408 -10.328 1.00 77.44 82 ASN A O 1
ATOM 652 N N . ARG A 1 83 ? 0.912 -5.856 -8.276 1.00 78.75 83 ARG A N 1
ATOM 653 C CA . ARG A 1 83 ? -0.372 -5.776 -7.598 1.00 78.75 83 ARG A CA 1
ATOM 654 C C . ARG A 1 83 ? -0.221 -5.234 -6.184 1.00 78.75 83 ARG A C 1
ATOM 656 O O . ARG A 1 83 ? 0.632 -5.690 -5.419 1.00 78.75 83 ARG A O 1
ATOM 663 N N . VAL A 1 84 ? -1.087 -4.288 -5.844 1.00 80.38 84 VAL A N 1
ATOM 664 C CA . VAL A 1 84 ? -1.204 -3.663 -4.528 1.00 80.38 84 VAL A CA 1
ATOM 665 C C . VAL A 1 84 ? -2.618 -3.860 -4.017 1.00 80.38 84 VAL A C 1
ATOM 667 O O . VAL A 1 84 ? -3.583 -3.559 -4.713 1.00 80.38 84 VAL A O 1
ATOM 670 N N . ILE A 1 85 ? -2.733 -4.330 -2.780 1.00 80.69 85 ILE A N 1
ATOM 671 C CA . ILE A 1 85 ? -4.003 -4.397 -2.054 1.00 80.69 85 ILE A CA 1
ATOM 672 C C . ILE A 1 85 ? -3.903 -3.446 -0.866 1.00 80.69 85 ILE A C 1
ATOM 674 O O . ILE A 1 85 ? -2.909 -3.479 -0.142 1.00 80.69 85 ILE A O 1
ATOM 678 N N . MET A 1 86 ? -4.915 -2.600 -0.668 1.00 77.69 86 MET A N 1
ATOM 679 C CA . MET A 1 86 ? -4.968 -1.618 0.418 1.00 77.69 86 MET A CA 1
ATOM 680 C C . MET A 1 86 ? -6.196 -1.851 1.292 1.00 77.69 86 MET A C 1
ATOM 682 O O . MET A 1 86 ? -7.301 -2.043 0.794 1.00 77.69 86 MET A O 1
ATOM 686 N N . TYR A 1 87 ? -6.004 -1.766 2.602 1.00 78.19 87 TYR A N 1
ATOM 687 C CA . TYR A 1 87 ? -7.051 -1.816 3.611 1.00 78.19 87 TYR A CA 1
ATOM 688 C C . TYR A 1 87 ? -7.046 -0.518 4.404 1.00 78.19 87 TYR A C 1
ATOM 690 O O . TYR A 1 87 ? -6.087 -0.245 5.123 1.00 78.19 87 TYR A O 1
ATOM 698 N N . ARG A 1 88 ? -8.125 0.258 4.318 1.00 78.00 88 ARG A N 1
ATOM 699 C CA . ARG A 1 88 ? -8.286 1.463 5.130 1.00 78.00 88 ARG A CA 1
ATOM 700 C C . ARG A 1 88 ? -8.630 1.100 6.571 1.00 78.00 88 ARG A C 1
ATOM 702 O O . ARG A 1 88 ? -9.587 0.380 6.831 1.00 78.00 88 ARG A O 1
ATOM 709 N N . GLU A 1 89 ? -7.893 1.672 7.509 1.00 71.69 89 GLU A N 1
ATOM 710 C CA . GLU A 1 89 ? -8.218 1.584 8.925 1.00 71.69 89 GLU A CA 1
ATOM 711 C C . GLU A 1 89 ? -9.350 2.568 9.260 1.00 71.69 89 GLU A C 1
ATOM 713 O O . GLU A 1 89 ? -9.233 3.771 9.035 1.00 71.69 89 GLU A O 1
ATOM 718 N N . ASN A 1 90 ? -10.459 2.048 9.791 1.00 64.19 90 ASN A N 1
ATOM 719 C CA . ASN A 1 90 ? -11.581 2.834 10.317 1.00 64.19 90 ASN A CA 1
ATOM 720 C C . ASN A 1 90 ? -11.487 2.938 11.847 1.00 64.19 90 ASN A C 1
ATOM 722 O O . ASN A 1 90 ? -12.447 2.635 12.553 1.00 64.19 90 ASN A O 1
ATOM 726 N N . ARG A 1 91 ? -10.309 3.281 12.379 1.00 60.09 91 ARG A N 1
ATOM 727 C CA . ARG A 1 91 ? -10.167 3.552 13.814 1.00 60.09 91 ARG A CA 1
ATOM 728 C C . ARG A 1 91 ? -10.149 5.047 14.053 1.00 60.09 91 ARG A C 1
ATOM 730 O O . ARG A 1 91 ? -9.278 5.745 13.547 1.00 60.09 91 ARG A O 1
ATOM 737 N N . ASP A 1 92 ? -11.094 5.494 14.866 1.00 55.59 92 ASP A N 1
ATOM 738 C CA . ASP A 1 92 ? -11.031 6.791 15.519 1.00 55.59 92 ASP A CA 1
ATOM 739 C C . ASP A 1 92 ? -10.145 6.635 16.767 1.00 55.59 92 ASP A C 1
ATOM 741 O O . ASP A 1 92 ? -10.589 6.199 17.833 1.00 55.59 92 ASP A O 1
ATOM 745 N N . TYR A 1 93 ? -8.836 6.834 16.584 1.00 52.69 93 TYR A N 1
ATOM 746 C CA . TYR A 1 93 ? -7.855 6.699 17.663 1.00 52.69 93 TYR A CA 1
ATOM 747 C C . TYR A 1 93 ? -8.059 7.753 18.760 1.00 52.69 93 TYR A C 1
ATOM 749 O O . TYR A 1 93 ? -7.769 7.470 19.925 1.00 52.69 93 TYR A O 1
ATOM 757 N N . ASP A 1 94 ? -8.618 8.915 18.413 1.00 52.94 94 ASP A N 1
ATOM 758 C CA . ASP A 1 94 ? -8.887 9.995 19.361 1.00 52.94 94 ASP A CA 1
ATOM 759 C C . ASP A 1 94 ? -9.958 9.573 20.379 1.00 52.94 94 ASP A C 1
ATOM 761 O O . ASP A 1 94 ? -9.753 9.713 21.587 1.00 52.94 94 ASP A O 1
ATOM 765 N N . GLN A 1 95 ? -11.028 8.903 19.932 1.00 51.22 9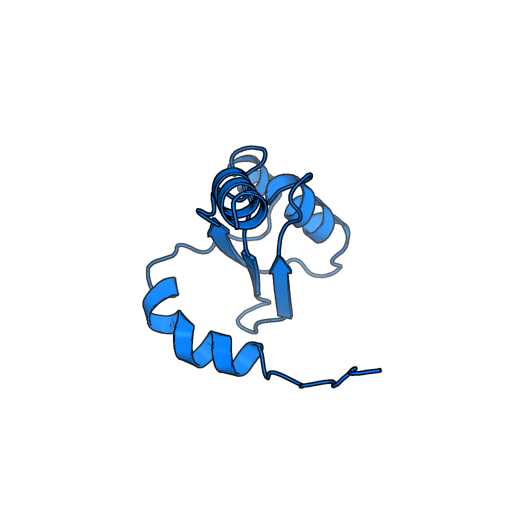5 GLN A N 1
ATOM 766 C CA . GLN A 1 95 ? -12.056 8.367 20.837 1.00 51.22 95 GLN A CA 1
ATOM 767 C C . GLN A 1 95 ? -11.515 7.296 21.800 1.00 51.22 95 GLN A C 1
ATOM 769 O O . GLN A 1 95 ? -11.928 7.223 22.959 1.00 51.22 95 GLN A O 1
ATOM 774 N N . GLN A 1 96 ? -10.581 6.447 21.358 1.00 47.56 96 GLN A N 1
ATOM 775 C CA . GLN A 1 96 ? -10.020 5.396 22.219 1.00 47.56 96 GLN A CA 1
ATOM 776 C C . GLN A 1 96 ? -9.080 5.957 23.292 1.00 47.56 96 GLN A C 1
ATOM 778 O O . GLN A 1 96 ? -9.073 5.461 24.422 1.00 47.56 96 GLN A O 1
ATOM 783 N N . LEU A 1 97 ? -8.316 7.003 22.965 1.00 52.06 97 LEU A N 1
ATOM 784 C CA . LEU A 1 97 ? -7.437 7.675 23.921 1.00 52.06 97 LEU A CA 1
ATOM 785 C C . LEU A 1 97 ? -8.231 8.451 24.983 1.00 52.06 97 LEU A C 1
ATOM 787 O O . LEU A 1 97 ? -7.833 8.443 26.148 1.00 52.06 97 LEU A O 1
ATOM 791 N N . GLU A 1 98 ? -9.371 9.053 24.633 1.00 55.44 98 GLU A N 1
ATOM 792 C CA . GLU A 1 98 ? -10.272 9.694 25.605 1.00 55.44 98 GLU A CA 1
ATOM 793 C C . GLU A 1 98 ? -10.908 8.690 26.577 1.00 55.44 98 GLU A C 1
ATOM 795 O O . GLU A 1 98 ? -10.966 8.937 27.787 1.00 55.44 98 GLU A O 1
ATOM 800 N N . VAL A 1 99 ? -11.318 7.519 26.079 1.00 54.72 99 VAL A N 1
ATOM 801 C CA . VAL A 1 99 ? -11.872 6.439 26.914 1.00 54.72 99 VAL A CA 1
ATOM 802 C C . VAL A 1 99 ? -10.817 5.860 27.861 1.00 54.72 99 VAL A C 1
ATOM 804 O O . VAL A 1 99 ? -11.137 5.518 28.999 1.00 54.72 99 VAL A O 1
ATOM 807 N N . MET A 1 100 ? -9.556 5.769 27.431 1.00 48.97 100 MET A N 1
ATOM 808 C CA . MET A 1 100 ? -8.453 5.289 28.274 1.00 48.97 100 MET A CA 1
ATOM 809 C C . MET A 1 100 ? -7.966 6.318 29.299 1.00 48.97 100 MET A C 1
ATOM 811 O O . MET A 1 100 ? -7.469 5.922 30.345 1.00 48.97 100 MET A O 1
ATOM 815 N N . ARG A 1 101 ? -8.113 7.621 29.029 1.00 55.03 101 ARG A N 1
ATOM 816 C CA . ARG A 1 101 ? -7.794 8.700 29.985 1.00 55.03 101 ARG A CA 1
ATOM 817 C C . ARG A 1 101 ? -8.870 8.911 31.051 1.00 55.03 101 ARG A C 1
ATOM 819 O O . ARG A 1 101 ? -8.604 9.572 32.049 1.00 55.03 101 ARG A O 1
ATOM 826 N N . SER A 1 102 ? -10.067 8.375 30.824 1.00 54.72 102 SER A N 1
ATOM 827 C CA . SER A 1 102 ? -11.231 8.515 31.707 1.00 54.72 102 SER A CA 1
ATOM 828 C C . SER A 1 102 ? -11.461 7.295 32.618 1.00 54.72 102 SER A C 1
ATOM 830 O O . SER A 1 102 ? -12.530 7.179 33.218 1.00 54.72 102 SER A O 1
ATOM 832 N N . LYS A 1 103 ? -10.489 6.378 32.717 1.00 44.56 103 LYS A N 1
ATOM 833 C CA . LYS A 1 103 ? -10.458 5.245 33.658 1.00 44.56 103 LYS A CA 1
ATOM 834 C C . LYS A 1 103 ? -9.227 5.340 34.545 1.00 44.56 103 LYS A C 1
ATOM 836 O O . LYS A 1 103 ? -9.351 4.938 35.720 1.00 44.56 103 LYS A O 1
#

pLDDT: mean 73.07, std 14.28, range [42.94, 92.25]

Foldseek 3Di:
DDDDDDDDPVVVCCVVVPCVVCVPFDWAWLDLVVLVVDDFQFWFKKFFADANDTDDIDTDDNPGHRSNVSVVVVVPDPDTGRTMTDDTDPDPVVVVVVVVVVD